Protein AF-A0A972J185-F1 (afdb_monomer_lite)

Radius of gyration: 23.28 Å; chains: 1; bounding box: 48×18×63 Å

Secondary structure (DSSP, 8-state):
-PPPPHHHHHHHHH-HHHHHHHHTTPPPS-HHHHHHHHHHHHHHHHHHHHHHHHHHHHHHHHHHHHHHHHHHH--

Sequence (75 aa):
MRVLRASELGSYLYCARAWWYQRQGVPSENQAELKTGTNFHQQHARGVLLSFLLRAAALFLLILACALLILKVAR

pLDDT: mean 94.8, std 5.02, range [70.12, 98.81]

Foldseek 3Di:
DDDDDPVLVVVCVVPVVSSVCVVVVNDDPPPPVVVVVVVVVVVVVVVVVVVVVVVVVVVVVVVVVVVVVCVVVVD

Structure (mmCIF, N/CA/C/O backbone):
data_AF-A0A972J185-F1
#
_entry.id   AF-A0A972J185-F1
#
loop_
_atom_site.group_PDB
_atom_site.id
_atom_site.type_symbol
_atom_site.label_atom_id
_atom_site.label_alt_id
_atom_site.label_comp_id
_atom_site.label_asym_id
_atom_site.label_entity_id
_atom_site.label_seq_id
_atom_site.pdbx_PDB_ins_code
_atom_site.Cartn_x
_atom_site.Cartn_y
_atom_site.Cartn_z
_atom_site.occupancy
_atom_site.B_iso_or_equiv
_atom_site.auth_seq_id
_atom_site.auth_comp_id
_atom_site.auth_asym_id
_atom_site.auth_atom_id
_atom_site.pdbx_PDB_model_num
ATOM 1 N N . MET A 1 1 ? -27.514 -3.835 -3.937 1.00 70.12 1 MET A N 1
ATOM 2 C CA . MET A 1 1 ? -26.465 -4.445 -3.084 1.00 70.12 1 MET A CA 1
ATOM 3 C C . MET A 1 1 ? -25.360 -3.427 -2.856 1.00 70.12 1 MET A C 1
ATOM 5 O O . MET A 1 1 ? -25.082 -2.664 -3.770 1.00 70.12 1 MET A O 1
ATOM 9 N N . ARG A 1 2 ? -24.750 -3.392 -1.665 1.00 85.69 2 ARG A N 1
ATOM 10 C CA . ARG A 1 2 ? -23.583 -2.541 -1.374 1.00 85.69 2 ARG A CA 1
ATOM 11 C C . ARG A 1 2 ? -22.299 -3.362 -1.510 1.00 85.69 2 ARG A C 1
ATOM 13 O O . ARG A 1 2 ? -22.259 -4.494 -1.039 1.00 85.69 2 ARG A O 1
ATOM 20 N N . VAL A 1 3 ? -21.257 -2.765 -2.087 1.00 92.19 3 VAL A N 1
ATOM 21 C CA . VAL A 1 3 ? -19.903 -3.337 -2.110 1.00 92.19 3 VAL A CA 1
ATOM 22 C C . VAL A 1 3 ? -19.304 -3.274 -0.702 1.00 92.19 3 VAL A C 1
ATOM 24 O O . VAL A 1 3 ? -19.282 -2.209 -0.080 1.00 92.19 3 VAL A O 1
ATOM 27 N N . LEU A 1 4 ? -18.844 -4.417 -0.194 1.00 90.94 4 LEU A N 1
ATOM 28 C CA . LEU A 1 4 ? -18.117 -4.517 1.071 1.00 90.94 4 LEU A CA 1
ATOM 29 C C . LEU A 1 4 ? -16.613 -4.481 0.801 1.00 90.94 4 LEU A C 1
ATOM 31 O O . LEU A 1 4 ? -16.127 -5.121 -0.132 1.00 90.94 4 LEU A O 1
ATOM 35 N N . ARG A 1 5 ? -15.866 -3.753 1.632 1.00 89.81 5 ARG A N 1
ATOM 36 C CA . ARG A 1 5 ? -14.401 -3.777 1.602 1.00 89.81 5 ARG A CA 1
ATOM 37 C C . ARG A 1 5 ? -13.888 -5.083 2.205 1.00 89.81 5 ARG A C 1
ATOM 39 O O . ARG A 1 5 ? -14.479 -5.612 3.142 1.00 89.81 5 ARG A O 1
ATOM 46 N N . ALA A 1 6 ? -12.729 -5.550 1.745 1.00 90.31 6 ALA A N 1
ATOM 47 C CA . ALA A 1 6 ? -12.076 -6.726 2.326 1.00 90.31 6 ALA A CA 1
ATOM 48 C C . ALA A 1 6 ? -11.831 -6.573 3.842 1.00 90.31 6 ALA A C 1
ATOM 50 O O . ALA A 1 6 ? -12.011 -7.522 4.600 1.00 90.31 6 ALA A O 1
ATOM 51 N N . SER A 1 7 ? -11.511 -5.361 4.309 1.00 86.44 7 SER A N 1
ATOM 52 C CA . SER A 1 7 ? -11.348 -5.074 5.739 1.00 86.44 7 SER A CA 1
ATOM 53 C C . SER A 1 7 ? -12.646 -5.208 6.545 1.00 86.44 7 SER A C 1
ATOM 55 O O . SER A 1 7 ? -12.594 -5.604 7.705 1.00 86.44 7 SER A O 1
ATOM 57 N N . GLU A 1 8 ? -13.812 -4.951 5.938 1.00 91.88 8 GLU A N 1
ATOM 58 C CA . GLU A 1 8 ? -15.113 -5.149 6.592 1.00 91.88 8 GLU A CA 1
ATOM 59 C C . GLU A 1 8 ? -15.390 -6.637 6.843 1.00 91.88 8 GLU A C 1
ATOM 61 O O . GLU A 1 8 ? -15.967 -6.978 7.874 1.00 91.88 8 GLU A O 1
ATOM 66 N N . LEU A 1 9 ? -14.938 -7.523 5.946 1.00 94.31 9 LEU A N 1
ATOM 67 C CA . LEU A 1 9 ? -15.053 -8.973 6.137 1.00 94.31 9 LEU A CA 1
ATOM 68 C C . LEU A 1 9 ? -14.239 -9.432 7.348 1.00 94.31 9 LEU A C 1
ATOM 70 O O . LEU A 1 9 ? -14.748 -10.185 8.173 1.00 94.31 9 LEU A O 1
ATOM 74 N N . GLY A 1 10 ? -13.009 -8.928 7.492 1.00 92.19 10 GLY A N 1
ATOM 75 C CA . GLY A 1 10 ? -12.169 -9.210 8.658 1.00 92.19 10 GLY A CA 1
ATOM 76 C C . GLY A 1 10 ? -12.820 -8.758 9.967 1.00 92.19 10 GLY A C 1
ATOM 77 O O . GLY A 1 10 ? -12.889 -9.532 10.919 1.00 92.19 10 GLY A O 1
ATOM 78 N N . SER A 1 11 ? -13.373 -7.539 10.005 1.00 92.12 11 SER A N 1
ATOM 79 C CA . SER A 1 11 ? -14.089 -7.042 11.187 1.00 92.12 11 SER A CA 1
ATOM 80 C C . SER A 1 11 ? -15.333 -7.866 11.516 1.00 92.12 11 SER A C 1
ATOM 82 O O . SER A 1 11 ? -15.578 -8.134 12.688 1.00 92.12 11 SER A O 1
ATOM 84 N N . TYR A 1 12 ? -16.100 -8.296 10.509 1.00 95.56 12 TYR A N 1
ATOM 85 C CA . TYR A 1 12 ? -17.280 -9.137 10.718 1.00 95.56 12 TYR A CA 1
ATOM 86 C C . TYR A 1 12 ? -16.917 -10.526 11.257 1.00 95.56 12 TYR A C 1
ATOM 88 O O . TYR A 1 12 ? -17.520 -10.970 12.232 1.00 95.56 12 TYR A O 1
ATOM 96 N N . LEU A 1 13 ? -15.917 -11.184 10.654 1.00 97.44 13 LEU A N 1
ATOM 97 C CA . LEU A 1 13 ? -15.438 -12.505 11.075 1.00 97.44 13 LEU A CA 1
ATOM 98 C C . LEU A 1 13 ? -14.854 -12.482 12.491 1.00 97.44 13 LEU A C 1
ATOM 100 O O . LEU A 1 13 ? -15.050 -13.432 13.240 1.00 97.44 13 LEU A O 1
ATOM 104 N N . TYR A 1 14 ? -14.171 -11.397 12.866 1.00 93.81 14 TYR A N 1
ATOM 105 C CA . TYR A 1 14 ? -13.700 -11.199 14.234 1.00 93.81 14 TYR A CA 1
ATOM 106 C C . TYR A 1 14 ? -14.863 -10.947 15.205 1.00 93.81 14 TYR A C 1
ATOM 108 O O . TYR A 1 14 ? -14.971 -11.608 16.235 1.00 93.81 14 TYR A O 1
ATOM 116 N N . CYS A 1 15 ? -15.742 -9.987 14.888 1.00 95.19 15 CYS A N 1
ATOM 117 C CA . CYS A 1 15 ? -16.918 -9.671 15.692 1.00 95.19 15 CYS A CA 1
ATOM 118 C C . CYS A 1 15 ? -18.003 -8.946 14.877 1.00 95.19 15 CYS A C 1
ATOM 120 O O . CYS A 1 15 ? -17.922 -7.744 14.603 1.00 95.19 15 CYS A O 1
ATOM 122 N N . ALA A 1 16 ? -19.102 -9.651 14.597 1.00 97.06 16 ALA A N 1
ATOM 123 C CA . ALA A 1 16 ? -20.252 -9.105 13.875 1.00 97.06 16 ALA A CA 1
ATOM 124 C C . ALA A 1 16 ? -20.860 -7.858 14.546 1.00 97.06 16 ALA A C 1
ATOM 126 O O . ALA A 1 16 ? -21.289 -6.929 13.859 1.00 97.06 16 ALA A O 1
ATOM 127 N N . ARG A 1 17 ? -20.862 -7.796 15.888 1.00 96.31 17 ARG A N 1
ATOM 128 C CA . ARG A 1 17 ? -21.358 -6.628 16.638 1.00 96.31 17 ARG A CA 1
ATOM 129 C C . ARG A 1 17 ? -20.461 -5.405 16.441 1.00 96.31 17 ARG A C 1
ATOM 131 O O . ARG A 1 17 ? -20.975 -4.321 16.188 1.00 96.31 17 ARG A O 1
ATOM 138 N N . ALA A 1 18 ? -19.143 -5.571 16.530 1.00 93.69 18 ALA A N 1
ATOM 139 C CA . ALA A 1 18 ? -18.199 -4.475 16.316 1.00 93.69 18 ALA A CA 1
ATOM 140 C C . ALA A 1 18 ? -18.276 -3.950 14.875 1.00 93.69 18 ALA A C 1
ATOM 142 O O . ALA A 1 18 ? -18.305 -2.740 14.653 1.00 93.69 18 ALA A O 1
ATOM 143 N N . TRP A 1 19 ? -18.402 -4.853 13.898 1.00 95.12 19 TRP A N 1
ATOM 144 C CA . TRP A 1 19 ? -18.668 -4.484 12.509 1.00 95.12 19 TRP A CA 1
ATOM 145 C C . TRP A 1 19 ? -19.981 -3.704 12.350 1.00 95.12 19 TRP A C 1
ATOM 147 O O . TRP A 1 19 ? -20.019 -2.693 11.649 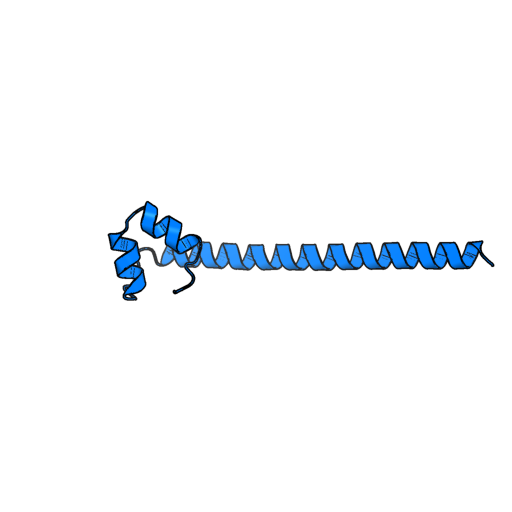1.00 95.12 19 TRP A O 1
ATOM 157 N N . TRP A 1 20 ? -21.054 -4.123 13.028 1.00 95.38 20 TRP A N 1
ATOM 158 C CA . TRP A 1 20 ? -22.315 -3.380 13.027 1.00 95.38 20 TRP A CA 1
ATOM 159 C C . TRP A 1 20 ? -22.143 -1.969 13.602 1.00 95.38 20 TRP A C 1
ATOM 161 O O . TRP A 1 20 ? -22.579 -1.007 12.978 1.00 95.38 20 TRP A O 1
ATOM 171 N N . TYR A 1 21 ? -21.440 -1.805 14.723 1.00 95.12 21 TYR A N 1
ATOM 172 C CA . TYR A 1 21 ? -21.152 -0.482 15.288 1.00 95.12 21 TYR A CA 1
ATOM 173 C C . TYR A 1 21 ? -20.332 0.405 14.347 1.00 95.12 21 TYR A C 1
ATOM 175 O O . TYR A 1 21 ? -20.701 1.562 14.140 1.00 95.12 21 TYR A O 1
ATOM 183 N N . GLN A 1 22 ? -19.304 -0.139 13.688 1.00 92.38 22 GLN A N 1
ATOM 184 C CA . GLN A 1 22 ? -18.580 0.587 12.639 1.00 92.38 22 GLN A CA 1
ATOM 185 C C . GLN A 1 22 ? -19.515 1.060 11.520 1.00 92.38 22 GLN A C 1
ATOM 187 O O . GLN A 1 22 ? -19.370 2.178 11.026 1.00 92.38 22 GLN A O 1
ATOM 192 N N . ARG A 1 23 ? -20.504 0.244 11.127 1.00 92.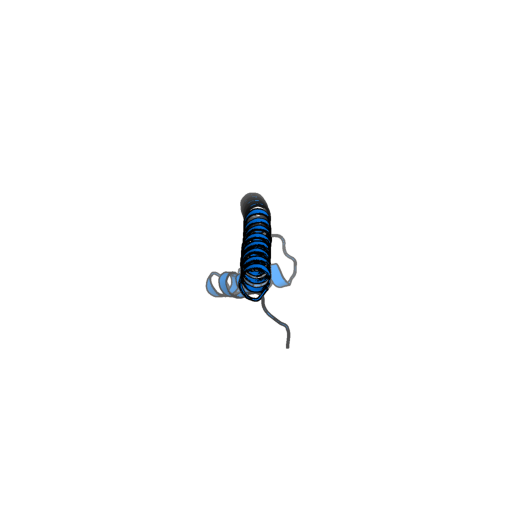38 23 ARG A N 1
ATOM 193 C CA . ARG A 1 23 ? -21.500 0.628 10.113 1.00 92.38 23 ARG A CA 1
ATOM 194 C C . ARG A 1 23 ? -22.437 1.740 10.569 1.00 92.38 23 ARG A C 1
ATOM 196 O O . ARG A 1 23 ? -22.870 2.520 9.727 1.00 92.38 23 ARG A O 1
ATOM 203 N N . GLN A 1 24 ? -22.702 1.832 11.867 1.00 95.75 24 GLN A N 1
ATOM 204 C CA . GLN A 1 24 ? -23.461 2.931 12.465 1.00 95.75 24 GLN A CA 1
ATOM 205 C C . GLN A 1 24 ? -22.611 4.199 12.664 1.00 95.75 24 GLN A C 1
ATOM 207 O O . GLN A 1 24 ? -23.123 5.196 13.162 1.00 95.75 24 GLN A O 1
ATOM 212 N N . GLY A 1 25 ? -21.327 4.179 12.284 1.00 93.56 25 GLY A N 1
ATOM 213 C CA . GLY A 1 25 ? -20.411 5.305 12.465 1.00 93.56 25 GLY A CA 1
ATOM 214 C C . GLY A 1 25 ? -19.891 5.453 13.894 1.00 93.56 25 GLY A C 1
ATOM 215 O O . GLY A 1 25 ? -19.310 6.485 14.220 1.00 93.56 25 GLY A O 1
ATOM 216 N N . VAL A 1 26 ? -20.077 4.437 14.745 1.00 95.38 26 VAL A N 1
ATOM 217 C CA . VAL A 1 26 ? -19.522 4.443 16.101 1.00 95.38 26 VAL A CA 1
ATOM 218 C C . VAL A 1 26 ? -17.996 4.374 15.993 1.00 95.38 26 VAL A C 1
ATOM 220 O O . VAL A 1 26 ? -17.472 3.447 15.362 1.00 95.38 26 VAL A O 1
ATOM 223 N N . PRO A 1 27 ? -17.266 5.340 16.573 1.00 91.56 27 PRO A N 1
ATOM 224 C CA . PRO A 1 27 ? -15.816 5.342 16.513 1.00 91.56 27 PRO A CA 1
ATOM 225 C C . PRO A 1 27 ? -15.246 4.153 17.292 1.00 91.56 27 PRO A C 1
ATOM 227 O O . PRO A 1 27 ? -15.719 3.812 18.373 1.00 91.56 27 PRO A O 1
ATOM 230 N N . SER A 1 28 ? -14.198 3.536 16.745 1.00 90.12 28 SER A N 1
ATOM 231 C CA . SER A 1 28 ? -13.384 2.573 17.491 1.00 90.12 28 SER A CA 1
ATOM 232 C C . SER A 1 28 ? -12.665 3.287 18.636 1.00 90.12 28 SER A C 1
ATOM 234 O O . SER A 1 28 ? -12.227 4.422 18.458 1.00 90.12 28 SER A O 1
ATOM 236 N N . GLU A 1 29 ? -12.476 2.620 19.770 1.00 92.62 29 GLU A N 1
ATOM 237 C CA . GLU A 1 29 ? -11.565 3.097 20.822 1.00 92.62 29 GLU A CA 1
ATOM 238 C C . GLU A 1 29 ? -10.094 2.961 20.392 1.00 92.62 29 GLU A C 1
ATOM 240 O O . GLU A 1 29 ? -9.241 3.752 20.786 1.00 92.62 29 GLU A O 1
ATOM 245 N N . ASN A 1 30 ? -9.808 2.017 19.490 1.00 90.38 30 ASN A N 1
ATOM 246 C CA . ASN A 1 30 ? -8.489 1.754 18.913 1.00 90.38 30 ASN A CA 1
ATOM 247 C C . ASN A 1 30 ? -8.140 2.796 17.824 1.00 90.38 30 ASN A C 1
ATOM 249 O O . ASN A 1 30 ? -7.966 2.477 16.653 1.00 90.38 30 ASN A O 1
ATOM 253 N N . GLN A 1 31 ? -8.147 4.089 18.152 1.00 93.19 31 GLN A N 1
ATOM 254 C CA . GLN A 1 31 ? -7.841 5.143 17.171 1.00 93.19 31 GLN A CA 1
ATOM 255 C C . GLN A 1 31 ? -6.342 5.243 16.879 1.00 93.19 31 GLN A C 1
ATOM 257 O O . GLN A 1 31 ? -5.938 5.555 15.755 1.00 93.19 31 GLN A O 1
ATOM 262 N N . ALA A 1 32 ? -5.509 4.989 17.890 1.00 95.38 32 ALA A N 1
ATO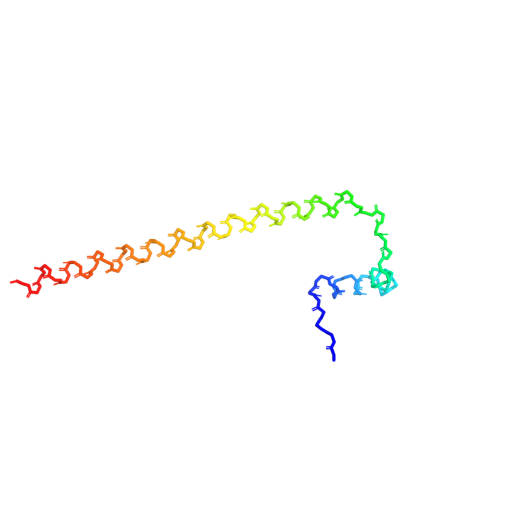M 263 C CA . ALA A 1 32 ? -4.065 5.141 17.789 1.00 95.38 32 ALA A CA 1
ATOM 264 C C . ALA A 1 32 ? -3.459 4.108 16.830 1.00 95.38 32 ALA A C 1
ATOM 266 O O . ALA A 1 32 ? -2.732 4.487 15.901 1.00 95.38 32 ALA A O 1
ATOM 267 N N . GLU A 1 33 ? -3.785 2.821 16.987 1.00 93.25 33 GLU A N 1
ATOM 268 C CA . GLU A 1 33 ? -3.238 1.795 16.101 1.00 93.25 33 GLU A CA 1
ATOM 269 C C . GLU A 1 33 ? -3.875 1.853 14.706 1.00 93.25 33 GLU A C 1
ATOM 271 O O . GLU A 1 33 ? -3.155 1.699 13.718 1.00 93.25 33 GLU A O 1
ATOM 276 N N . LEU A 1 34 ? -5.164 2.210 14.575 1.00 91.19 34 LEU A N 1
ATOM 277 C CA . LEU A 1 34 ? -5.784 2.471 13.264 1.00 91.19 34 LEU A CA 1
ATOM 278 C C . LEU A 1 34 ? -5.074 3.588 12.488 1.00 91.19 34 LEU A C 1
ATOM 280 O O . LEU A 1 34 ? -4.786 3.432 11.295 1.00 91.19 34 LEU A O 1
ATOM 284 N N . LYS A 1 35 ? -4.764 4.712 13.144 1.00 95.31 35 LYS A N 1
ATOM 285 C CA . LYS A 1 35 ? -4.030 5.822 12.518 1.00 95.31 35 LYS A CA 1
ATOM 286 C C . LYS A 1 35 ? -2.624 5.388 12.112 1.00 95.31 35 LYS A C 1
ATOM 288 O O . LYS A 1 35 ? -2.179 5.695 11.006 1.00 95.31 35 LYS A O 1
ATOM 293 N N . THR A 1 36 ? -1.948 4.641 12.979 1.00 96.44 36 THR A N 1
ATOM 294 C CA . THR A 1 36 ? -0.598 4.125 12.722 1.00 96.44 36 THR A CA 1
ATOM 295 C C . THR A 1 36 ? -0.587 3.171 11.527 1.00 96.44 36 THR A C 1
ATOM 297 O O . THR A 1 36 ? 0.191 3.370 10.593 1.00 96.44 36 THR A O 1
ATOM 300 N N . GLY A 1 37 ? -1.506 2.201 11.489 1.00 93.81 37 GLY A N 1
ATOM 301 C CA . GLY A 1 37 ? -1.652 1.272 10.368 1.00 93.81 37 GLY A CA 1
ATOM 302 C C . GLY A 1 37 ? -2.007 1.981 9.060 1.00 93.81 37 GLY A C 1
ATOM 303 O O . GLY A 1 37 ? -1.425 1.689 8.017 1.00 93.81 37 GLY A O 1
ATOM 304 N N . THR A 1 38 ? -2.894 2.980 9.108 1.00 93.56 38 THR A N 1
ATOM 305 C CA . THR A 1 38 ? -3.255 3.788 7.930 1.00 93.56 38 THR A CA 1
ATOM 306 C C . THR A 1 38 ? -2.043 4.533 7.372 1.00 93.56 38 THR A C 1
ATOM 308 O O . THR A 1 38 ? -1.790 4.486 6.168 1.00 93.56 38 THR A O 1
ATOM 311 N N . ASN A 1 39 ? -1.255 5.174 8.237 1.00 96.75 39 ASN A N 1
ATOM 312 C CA . ASN A 1 39 ? -0.042 5.880 7.829 1.00 96.75 39 ASN A CA 1
ATOM 313 C C . ASN A 1 39 ? 0.991 4.925 7.219 1.00 96.75 39 ASN A C 1
ATOM 315 O O . ASN A 1 39 ? 1.581 5.242 6.185 1.00 96.75 39 ASN A O 1
ATOM 319 N N . PHE A 1 40 ? 1.175 3.747 7.818 1.00 96.69 40 PHE A N 1
ATOM 320 C CA . PHE A 1 40 ? 2.063 2.715 7.287 1.00 96.69 40 PHE A CA 1
ATOM 321 C C . PHE A 1 40 ? 1.634 2.268 5.880 1.00 96.69 40 PHE A C 1
ATOM 323 O O . PHE A 1 40 ? 2.443 2.281 4.951 1.00 96.69 40 PHE A O 1
ATOM 330 N N . HIS A 1 41 ? 0.347 1.966 5.680 1.00 95.31 41 HIS A N 1
ATOM 331 C CA . HIS A 1 41 ? -0.180 1.602 4.363 1.00 95.31 41 HIS A CA 1
ATOM 332 C C . HIS A 1 41 ? -0.013 2.718 3.326 1.00 95.31 41 HIS A C 1
ATOM 334 O O . HIS A 1 41 ? 0.337 2.436 2.180 1.00 95.31 41 HIS A O 1
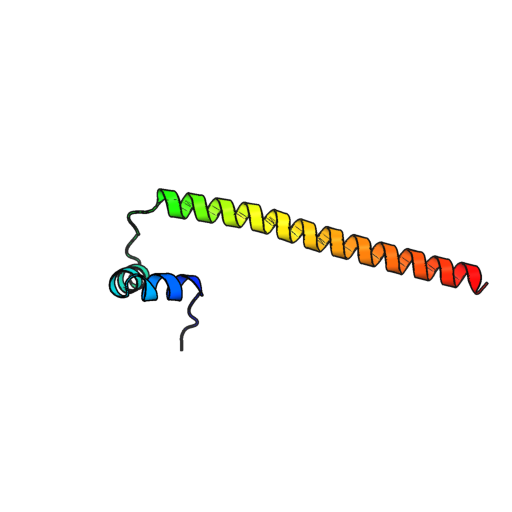ATOM 340 N N . GLN A 1 42 ? -0.212 3.982 3.709 1.00 96.06 42 GLN A N 1
ATOM 341 C CA . GLN A 1 42 ? 0.000 5.117 2.807 1.00 96.06 42 GLN A CA 1
ATOM 342 C C . GLN A 1 42 ? 1.466 5.256 2.383 1.00 96.06 42 GLN A C 1
ATOM 344 O O . GLN A 1 42 ? 1.744 5.503 1.210 1.00 96.06 42 GLN A O 1
ATOM 349 N N . GLN A 1 43 ? 2.409 5.086 3.312 1.00 97.00 43 GLN A N 1
ATOM 350 C CA . GLN A 1 43 ? 3.838 5.113 2.995 1.00 97.00 43 GLN A CA 1
ATOM 351 C C . GLN A 1 43 ? 4.216 3.963 2.058 1.00 97.00 43 GLN A C 1
ATOM 353 O O . GLN A 1 43 ? 4.874 4.187 1.041 1.00 97.00 43 GLN A O 1
ATOM 358 N N . HIS A 1 44 ? 3.730 2.753 2.341 1.00 97.38 44 HIS A N 1
ATOM 359 C CA . HIS A 1 44 ? 3.955 1.594 1.484 1.00 97.38 44 HIS A CA 1
ATOM 360 C C . HIS A 1 44 ? 3.389 1.801 0.068 1.00 97.38 44 HIS A C 1
ATOM 362 O O . HIS A 1 44 ? 4.086 1.554 -0.915 1.00 97.38 44 HIS A O 1
ATOM 368 N N . ALA A 1 45 ? 2.168 2.335 -0.055 1.00 96.81 45 ALA A N 1
ATOM 369 C CA . ALA A 1 45 ? 1.531 2.602 -1.345 1.00 96.81 45 ALA A CA 1
ATOM 370 C C . ALA A 1 45 ? 2.355 3.555 -2.229 1.00 96.81 45 ALA A C 1
ATOM 372 O O . ALA A 1 45 ? 2.436 3.356 -3.442 1.00 96.81 45 ALA A O 1
ATOM 373 N N . ARG A 1 46 ? 3.025 4.553 -1.633 1.00 97.38 46 ARG A N 1
ATOM 374 C CA . ARG A 1 46 ? 3.946 5.443 -2.362 1.00 97.38 46 ARG A CA 1
ATOM 375 C C . ARG A 1 46 ? 5.141 4.674 -2.928 1.00 97.38 46 ARG A C 1
ATOM 377 O O . ARG A 1 46 ? 5.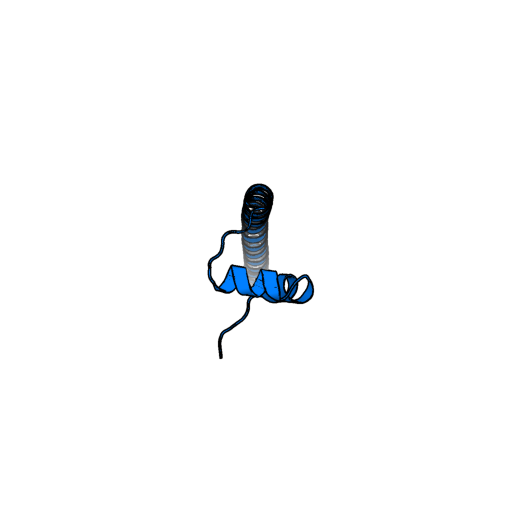486 4.868 -4.090 1.00 97.38 46 ARG A O 1
ATOM 384 N N . GLY A 1 47 ? 5.739 3.781 -2.138 1.00 98.06 47 GLY A N 1
ATOM 385 C CA . GLY A 1 47 ? 6.846 2.931 -2.590 1.00 98.06 47 GLY A CA 1
ATOM 386 C C . GLY A 1 47 ? 6.441 1.986 -3.725 1.00 98.06 47 GLY A C 1
ATOM 387 O O . GLY A 1 47 ? 7.167 1.844 -4.710 1.00 98.06 47 GLY A O 1
ATOM 388 N N . VAL A 1 48 ? 5.247 1.399 -3.632 1.00 98.25 48 VAL A N 1
ATOM 389 C CA . VAL A 1 48 ? 4.674 0.553 -4.688 1.00 98.25 48 VAL A CA 1
ATOM 390 C C . VAL A 1 48 ? 4.460 1.349 -5.978 1.00 98.25 48 VAL A C 1
ATOM 392 O O . VAL A 1 48 ? 4.888 0.903 -7.042 1.00 98.25 48 VAL A O 1
ATOM 395 N N . LEU A 1 49 ? 3.875 2.549 -5.898 1.00 98.44 49 LEU A N 1
ATOM 396 C CA . LEU A 1 49 ? 3.672 3.415 -7.064 1.00 98.44 49 LEU A CA 1
ATOM 397 C C . LEU A 1 49 ? 4.999 3.774 -7.745 1.00 98.4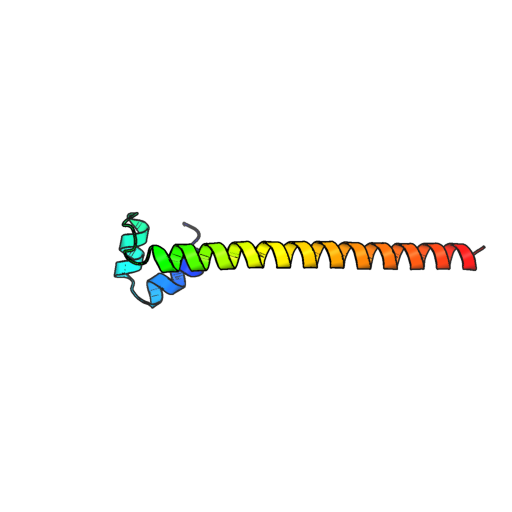4 49 LEU A C 1
ATOM 399 O O . LEU A 1 49 ? 5.122 3.630 -8.959 1.00 98.44 49 LEU A O 1
ATOM 403 N N . LEU A 1 50 ? 6.005 4.189 -6.969 1.00 98.38 50 LEU A N 1
ATOM 404 C CA . LEU A 1 50 ? 7.339 4.484 -7.501 1.00 98.38 50 LEU A CA 1
ATOM 405 C C . LEU A 1 50 ? 7.958 3.260 -8.181 1.00 98.38 50 LEU A C 1
ATOM 407 O O . LEU A 1 50 ? 8.519 3.382 -9.267 1.00 98.38 50 LEU A O 1
ATOM 411 N N . SER A 1 51 ? 7.803 2.074 -7.592 1.00 98.38 51 SER A N 1
ATOM 412 C CA . SER A 1 51 ? 8.304 0.823 -8.173 1.00 98.38 51 SER A CA 1
ATOM 413 C C . SER A 1 51 ? 7.646 0.517 -9.521 1.00 98.38 51 SER A C 1
ATOM 415 O O . SER A 1 51 ? 8.333 0.141 -10.472 1.00 98.38 51 SER A O 1
ATOM 417 N N . PHE A 1 52 ? 6.330 0.724 -9.639 1.00 98.56 52 PHE A N 1
ATOM 418 C CA . PHE A 1 52 ? 5.619 0.576 -10.911 1.00 98.56 52 PHE A CA 1
ATOM 419 C C . PHE A 1 52 ? 6.101 1.576 -11.964 1.00 98.56 52 PHE A C 1
ATOM 421 O O . PHE A 1 52 ? 6.358 1.177 -13.099 1.00 98.56 52 PHE A O 1
ATOM 428 N N . LEU A 1 53 ? 6.269 2.849 -11.594 1.00 98.69 53 LEU A N 1
ATOM 429 C CA . LEU A 1 53 ? 6.743 3.893 -12.508 1.00 98.69 53 LEU A CA 1
ATOM 430 C C . LEU A 1 53 ? 8.165 3.614 -13.004 1.00 98.69 53 LEU A C 1
ATOM 432 O O . LEU A 1 53 ? 8.419 3.674 -14.205 1.00 98.69 53 LEU A O 1
ATOM 436 N N . LEU A 1 54 ? 9.079 3.247 -12.102 1.00 98.69 54 LEU A N 1
ATOM 437 C CA . LEU A 1 54 ? 10.457 2.902 -12.459 1.00 98.69 54 LEU A CA 1
ATOM 438 C C . LEU A 1 54 ? 10.513 1.668 -13.360 1.00 98.69 54 LEU A C 1
ATOM 440 O O . LEU A 1 54 ? 11.249 1.656 -14.345 1.00 98.69 54 LEU A O 1
ATOM 444 N N . ARG A 1 55 ? 9.700 0.646 -13.073 1.00 98.69 55 ARG A N 1
ATOM 445 C CA . ARG A 1 55 ? 9.606 -0.549 -13.917 1.00 98.69 55 ARG A CA 1
ATOM 446 C C . ARG A 1 55 ? 9.062 -0.220 -15.308 1.00 98.69 55 ARG A C 1
ATOM 448 O O . ARG A 1 55 ? 9.590 -0.729 -16.293 1.00 98.69 55 ARG A O 1
ATOM 455 N N . ALA A 1 56 ? 8.045 0.636 -15.401 1.00 98.75 56 ALA A N 1
ATOM 456 C CA . ALA A 1 56 ? 7.507 1.091 -16.681 1.00 98.75 56 ALA A CA 1
ATOM 457 C C . ALA A 1 56 ? 8.552 1.882 -17.484 1.00 98.75 56 ALA A C 1
ATOM 459 O O . ALA A 1 56 ? 8.747 1.606 -18.667 1.00 98.75 56 ALA A O 1
ATOM 460 N N . ALA A 1 57 ? 9.279 2.798 -16.836 1.00 98.75 57 ALA A N 1
ATOM 461 C CA . ALA A 1 57 ? 10.358 3.558 -17.462 1.00 98.75 57 ALA A CA 1
ATOM 462 C C . ALA A 1 57 ? 11.488 2.645 -17.965 1.00 98.75 57 ALA A C 1
ATOM 464 O O . ALA A 1 57 ? 11.940 2.798 -19.097 1.00 98.75 57 ALA A O 1
ATOM 465 N N . ALA A 1 58 ? 11.905 1.657 -17.169 1.00 98.75 58 ALA A N 1
ATOM 466 C CA . ALA A 1 58 ? 12.936 0.698 -17.561 1.00 98.75 58 ALA A CA 1
ATOM 467 C C . ALA A 1 58 ? 12.528 -0.117 -18.798 1.00 98.75 58 ALA A C 1
ATOM 469 O O . ALA A 1 58 ? 13.313 -0.252 -19.735 1.00 98.75 58 ALA A O 1
ATOM 470 N N . LEU A 1 59 ? 11.289 -0.620 -18.832 1.00 98.81 59 LEU A N 1
ATOM 471 C CA . LEU A 1 59 ? 10.768 -1.355 -19.988 1.00 98.81 59 LEU A CA 1
ATOM 472 C C . LEU A 1 59 ? 10.672 -0.467 -21.232 1.00 98.81 59 LEU A C 1
ATOM 474 O O . LEU A 1 59 ? 11.057 -0.896 -22.317 1.00 98.81 59 LEU A O 1
ATOM 478 N N . PHE A 1 60 ? 10.211 0.775 -21.079 1.00 98.81 60 PHE A N 1
ATOM 479 C CA . PHE A 1 60 ? 10.153 1.736 -22.177 1.00 98.81 60 PHE A CA 1
ATOM 480 C C . PHE A 1 60 ? 11.542 2.017 -22.764 1.00 98.81 60 PHE A C 1
ATOM 482 O O . PHE A 1 60 ? 11.730 1.924 -23.976 1.00 98.81 60 PHE A O 1
ATOM 489 N N . LEU A 1 61 ? 12.528 2.306 -21.909 1.00 98.81 61 LEU A N 1
ATOM 490 C CA . LEU A 1 61 ? 13.905 2.562 -22.335 1.00 98.81 61 LEU A CA 1
ATOM 491 C C . LEU A 1 61 ? 14.534 1.338 -23.008 1.00 98.81 61 LEU A C 1
ATOM 493 O O . LEU A 1 61 ? 15.233 1.492 -24.007 1.00 98.81 61 LEU A O 1
ATOM 497 N N . LEU A 1 62 ? 14.257 0.130 -22.508 1.00 98.75 62 LEU A N 1
ATOM 498 C CA . LEU A 1 62 ? 14.721 -1.113 -23.121 1.00 98.75 62 LEU A CA 1
ATOM 499 C C . LEU A 1 62 ? 14.149 -1.291 -24.534 1.00 98.75 62 LEU A C 1
ATOM 501 O O . LEU A 1 62 ? 14.902 -1.543 -25.471 1.00 98.75 62 LEU A O 1
ATOM 505 N N . ILE A 1 63 ? 12.835 -1.112 -24.701 1.00 98.75 63 ILE A N 1
ATOM 506 C CA . ILE A 1 63 ? 12.170 -1.204 -26.009 1.00 98.75 63 ILE A CA 1
ATOM 507 C C . ILE A 1 63 ? 12.747 -0.167 -26.976 1.00 98.75 63 ILE A C 1
ATOM 509 O O . ILE A 1 63 ? 13.062 -0.501 -28.119 1.00 98.75 63 ILE A O 1
ATOM 513 N N . LEU A 1 64 ? 12.930 1.073 -26.515 1.00 98.75 64 LEU A N 1
ATOM 514 C CA . LEU A 1 64 ? 13.515 2.145 -27.315 1.00 98.75 64 LEU A CA 1
ATOM 515 C C . LEU A 1 64 ? 14.946 1.803 -27.754 1.00 98.75 64 LEU A C 1
ATOM 517 O O . LEU A 1 64 ? 15.276 1.949 -28.929 1.00 98.75 64 LEU A O 1
ATOM 521 N N . ALA A 1 65 ? 15.779 1.302 -26.839 1.00 98.62 65 ALA A N 1
ATOM 522 C CA . ALA A 1 65 ? 17.142 0.882 -27.150 1.00 98.62 65 ALA A CA 1
ATOM 523 C C . ALA A 1 65 ? 17.165 -0.248 -28.191 1.00 98.62 65 ALA A C 1
ATOM 525 O O . ALA A 1 65 ? 17.913 -0.162 -29.165 1.00 98.62 65 ALA A O 1
ATOM 526 N N . CYS A 1 66 ? 16.312 -1.267 -28.036 1.00 98.56 66 CYS A N 1
ATOM 527 C CA . CYS A 1 66 ? 16.167 -2.348 -29.012 1.00 98.56 66 CYS A CA 1
ATOM 528 C C . CYS A 1 66 ? 15.722 -1.825 -30.386 1.00 98.56 66 CYS A C 1
ATOM 530 O O . CYS A 1 66 ? 16.312 -2.204 -31.395 1.00 98.56 66 CYS A O 1
ATOM 532 N N . ALA A 1 67 ? 14.734 -0.928 -30.437 1.00 98.38 67 ALA A N 1
ATOM 533 C CA . ALA A 1 67 ? 14.257 -0.337 -31.686 1.00 98.38 67 ALA A CA 1
ATOM 534 C C . ALA A 1 67 ? 15.365 0.444 -32.410 1.00 98.38 67 ALA A C 1
ATOM 536 O O . ALA A 1 67 ? 15.562 0.267 -33.611 1.00 98.38 67 ALA A O 1
ATOM 537 N N . LEU A 1 68 ? 16.137 1.257 -31.682 1.00 98.38 68 LEU A N 1
ATOM 538 C CA . LEU A 1 68 ? 17.278 1.990 -32.239 1.00 98.38 68 LEU A CA 1
ATOM 539 C C . LEU A 1 68 ? 18.374 1.049 -32.755 1.00 98.38 68 LEU A C 1
ATOM 541 O O . LEU A 1 68 ? 18.946 1.301 -33.815 1.00 98.38 68 LEU A O 1
ATOM 545 N N . LEU A 1 69 ? 18.650 -0.043 -32.036 1.00 98.25 69 LEU A N 1
ATOM 546 C CA . LEU A 1 69 ? 19.596 -1.076 -32.464 1.00 98.25 69 LEU A CA 1
ATOM 547 C C . LEU A 1 69 ? 19.149 -1.740 -33.768 1.00 98.25 69 LEU A C 1
ATOM 549 O O . LEU A 1 69 ? 19.945 -1.848 -34.696 1.00 98.25 69 LEU A O 1
ATOM 553 N N . ILE A 1 70 ? 17.874 -2.122 -33.860 1.00 98.25 70 ILE A N 1
ATOM 554 C CA . ILE A 1 70 ? 17.291 -2.713 -35.071 1.00 98.25 70 ILE A CA 1
ATOM 555 C C . ILE A 1 70 ? 17.400 -1.734 -36.242 1.00 98.25 70 ILE A C 1
ATOM 557 O O . ILE A 1 70 ? 17.895 -2.108 -37.300 1.00 98.25 70 ILE A O 1
ATOM 561 N N . LEU A 1 71 ? 17.015 -0.468 -36.047 1.00 97.75 71 LEU A N 1
ATOM 562 C CA . LEU A 1 71 ? 17.121 0.568 -37.081 1.00 97.75 71 LEU A CA 1
ATOM 563 C C . LEU A 1 71 ? 18.565 0.806 -37.537 1.00 97.75 71 LEU A C 1
ATOM 565 O O . LEU A 1 71 ? 18.788 1.142 -38.696 1.00 97.75 71 LEU A O 1
ATOM 569 N N . LYS A 1 72 ? 19.540 0.665 -36.633 1.00 96.88 72 LYS A N 1
ATOM 570 C CA . LYS A 1 72 ? 20.963 0.791 -36.957 1.00 96.88 72 LYS A CA 1
ATOM 571 C C . LYS A 1 72 ? 21.479 -0.401 -37.763 1.00 96.88 72 LYS A C 1
ATOM 573 O O . LYS A 1 72 ? 22.302 -0.192 -38.637 1.00 96.88 72 LYS A O 1
ATOM 578 N N . VAL A 1 73 ? 21.041 -1.620 -37.447 1.00 96.56 73 VAL A N 1
ATOM 579 C CA . VAL A 1 73 ? 21.483 -2.857 -38.122 1.00 96.56 73 VAL A CA 1
ATOM 580 C C . VAL A 1 73 ? 20.781 -3.062 -39.468 1.00 96.56 73 VAL A C 1
ATOM 582 O O . VAL A 1 73 ? 21.353 -3.664 -40.367 1.00 96.56 73 VAL A O 1
ATOM 585 N N . ALA A 1 74 ? 19.546 -2.580 -39.611 1.00 90.62 74 ALA A N 1
ATOM 586 C CA . ALA A 1 74 ? 18.766 -2.684 -40.846 1.00 90.62 74 ALA A CA 1
ATOM 587 C C . ALA A 1 74 ? 19.114 -1.616 -41.904 1.00 90.62 74 ALA A C 1
ATOM 589 O O . ALA A 1 74 ? 18.537 -1.634 -42.991 1.00 90.62 74 ALA A O 1
ATOM 590 N N . ARG A 1 75 ? 20.001 -0.671 -41.572 1.00 72.00 75 ARG A N 1
ATOM 591 C CA . ARG A 1 75 ? 20.587 0.316 -42.489 1.00 72.00 75 ARG A CA 1
ATOM 592 C C . ARG A 1 75 ? 21.960 -0.152 -42.936 1.00 72.00 75 ARG A C 1
ATOM 594 O O . ARG A 1 75 ? 22.275 0.100 -44.116 1.00 72.00 75 ARG A O 1
#